Protein AF-A0A964UK26-F1 (afdb_monomer)

Foldseek 3Di:
DADPNKDWDWDKDKDWDDDPDDFIKIKIKIFIAINRHTQEIDIDIDGVVQCVVAVVPDDQKDFQDPLLPSPHTWIWGWHDADDRRPKTKTFTWGQDPVSRYTHGAAPQWDQDPPPRDTDGHIAIPWDADVVQSKIKGWDQDPVQQKIKIWIWHHPNRHTDTPDIDIGHDDD

Nearest PDB structures (foldseek):
  1fx3-assembly1_D  TM=6.157E-01  e=2.577E+00  Haemophilus influenzae
  6lxd-assembly1_A  TM=4.044E-01  e=1.617E+00  Homo sapiens
  2wq9-assembly1_A  TM=2.504E-01  e=3.900E+00  Homo sapiens
  6u2l-assembly1_A  TM=1.674E-01  e=9.630E-01  Homo sapiens

Structure (mmCIF, N/CA/C/O backbone):
data_AF-A0A964UK26-F1
#
_entry.id   AF-A0A964UK26-F1
#
loop_
_atom_site.group_PDB
_atom_site.id
_atom_site.type_symbol
_atom_site.label_atom_id
_atom_site.label_alt_id
_atom_site.label_comp_id
_atom_site.label_asym_id
_atom_site.label_entity_id
_atom_site.label_seq_id
_atom_site.pdbx_PDB_ins_code
_atom_site.Cartn_x
_atom_site.Cartn_y
_atom_site.Cartn_z
_atom_site.occupancy
_atom_site.B_iso_or_equiv
_atom_site.auth_seq_id
_atom_site.auth_comp_id
_atom_site.auth_asym_id
_atom_site.auth_atom_id
_atom_site.pdbx_PDB_model_num
ATOM 1 N N . MET A 1 1 ? -14.972 -8.304 5.153 1.00 47.94 1 MET A N 1
ATOM 2 C CA . MET A 1 1 ? -14.409 -8.749 6.448 1.00 47.94 1 MET A CA 1
ATOM 3 C C . MET A 1 1 ? -15.117 -7.975 7.561 1.00 47.94 1 MET A C 1
ATOM 5 O O . MET A 1 1 ? -15.642 -6.913 7.248 1.00 47.94 1 MET A O 1
ATOM 9 N N . VAL A 1 2 ? -15.257 -8.509 8.782 1.00 43.88 2 VAL A N 1
ATOM 10 C CA . VAL A 1 2 ? -16.003 -7.843 9.876 1.00 43.88 2 VAL A CA 1
ATOM 11 C C . VAL A 1 2 ? -15.004 -7.291 10.886 1.00 43.88 2 VAL A C 1
ATOM 13 O O . VAL A 1 2 ? -14.321 -8.082 11.529 1.00 43.88 2 VAL A O 1
ATOM 16 N N . VAL A 1 3 ? -14.953 -5.972 11.053 1.00 50.06 3 VAL A N 1
ATOM 17 C CA . VAL A 1 3 ? -14.160 -5.307 12.099 1.00 50.06 3 VAL A CA 1
ATOM 18 C C . VAL A 1 3 ? -15.125 -4.512 12.966 1.00 50.06 3 VAL A C 1
ATOM 20 O O . VAL A 1 3 ? -16.011 -3.837 12.455 1.00 50.06 3 VAL A O 1
ATOM 23 N N . ALA A 1 4 ? -15.036 -4.670 14.289 1.00 54.12 4 ALA A N 1
ATOM 24 C CA . ALA A 1 4 ? -15.890 -3.982 15.270 1.00 54.12 4 ALA A CA 1
ATOM 25 C C . ALA A 1 4 ? -17.422 -4.134 15.072 1.00 54.12 4 ALA A C 1
ATOM 27 O O . ALA A 1 4 ? -18.201 -3.297 15.521 1.00 54.12 4 ALA A O 1
ATOM 28 N N . GLY A 1 5 ? -17.876 -5.217 14.428 1.00 59.53 5 GLY A N 1
ATOM 29 C CA . GLY A 1 5 ? -19.295 -5.424 14.104 1.00 59.53 5 GLY A CA 1
ATOM 30 C C . GLY A 1 5 ? -19.763 -4.704 12.836 1.00 59.53 5 GLY A C 1
ATOM 31 O O . GLY A 1 5 ? -20.935 -4.819 12.485 1.00 59.53 5 GLY A O 1
ATOM 32 N N . GLU A 1 6 ? -18.857 -4.025 12.130 1.00 70.06 6 GLU A N 1
ATOM 33 C CA . GLU A 1 6 ? -19.109 -3.399 10.838 1.00 70.06 6 GLU A CA 1
ATOM 34 C C . GLU A 1 6 ? -18.493 -4.237 9.710 1.00 70.06 6 GLU A C 1
ATOM 36 O O . GLU A 1 6 ? -17.395 -4.789 9.825 1.00 70.06 6 GLU A O 1
ATOM 41 N N . GLN A 1 7 ? -19.226 -4.382 8.610 1.00 79.31 7 GLN A N 1
ATOM 42 C CA . GLN A 1 7 ? -18.739 -5.066 7.419 1.00 79.31 7 GLN A CA 1
ATOM 43 C C . GLN A 1 7 ? -18.008 -4.060 6.529 1.00 79.31 7 GLN A C 1
ATOM 45 O O . GLN A 1 7 ? -18.654 -3.183 5.960 1.00 79.31 7 GLN A O 1
ATOM 50 N N . VAL A 1 8 ? -16.696 -4.231 6.358 1.00 83.94 8 VAL A N 1
ATOM 51 C CA . VAL A 1 8 ? -15.912 -3.482 5.364 1.00 83.94 8 VAL A CA 1
ATOM 52 C C . VAL A 1 8 ? -15.822 -4.302 4.078 1.00 83.94 8 VAL A C 1
ATOM 54 O O . VAL A 1 8 ? -15.486 -5.500 4.102 1.00 83.94 8 VAL A O 1
ATOM 57 N N . VAL A 1 9 ? -16.175 -3.668 2.959 1.00 85.62 9 VAL A N 1
ATOM 58 C CA . VAL A 1 9 ? -16.137 -4.241 1.609 1.00 85.62 9 VAL A CA 1
ATOM 59 C C . VAL A 1 9 ? -15.443 -3.274 0.661 1.00 85.62 9 VAL A C 1
ATOM 61 O O . VAL A 1 9 ? -15.804 -2.105 0.575 1.00 85.62 9 VAL A O 1
ATOM 64 N N . TYR A 1 10 ? -14.495 -3.805 -0.104 1.00 87.25 10 TYR A N 1
ATOM 65 C CA . TYR A 1 10 ? -13.835 -3.110 -1.198 1.00 87.25 10 TYR A CA 1
ATOM 66 C C . TYR A 1 10 ? -14.511 -3.476 -2.519 1.00 87.25 10 TYR A C 1
ATOM 68 O O . TYR A 1 10 ? -14.470 -4.631 -2.945 1.00 87.25 10 TYR A O 1
ATOM 76 N N . ALA A 1 11 ? -15.172 -2.509 -3.152 1.00 86.00 11 ALA A N 1
ATOM 77 C CA . ALA A 1 11 ? -15.844 -2.700 -4.434 1.00 86.00 11 A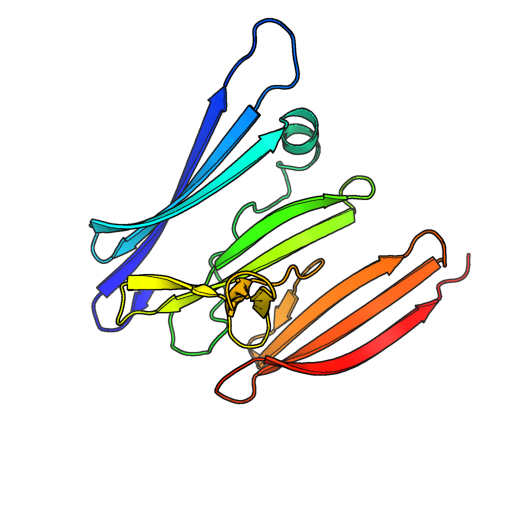LA A CA 1
ATOM 78 C C . ALA A 1 11 ? -15.025 -2.070 -5.564 1.00 86.00 11 ALA A C 1
ATOM 80 O O . ALA A 1 11 ? -14.652 -0.901 -5.481 1.00 86.00 11 ALA A O 1
ATOM 81 N N . LEU A 1 12 ? -14.760 -2.841 -6.622 1.00 85.81 12 LEU A N 1
ATOM 82 C CA . LEU A 1 12 ? -13.991 -2.392 -7.780 1.00 85.81 12 LEU A CA 1
ATOM 83 C C . LEU A 1 12 ? -14.897 -2.179 -8.993 1.00 85.81 12 LEU A C 1
ATOM 85 O O . LEU A 1 12 ? -15.690 -3.050 -9.349 1.00 85.81 12 LEU A O 1
ATOM 89 N N . GLU A 1 13 ? -14.728 -1.044 -9.660 1.00 83.88 13 GLU A N 1
ATOM 90 C CA . GLU A 1 13 ? -15.418 -0.700 -10.901 1.00 83.88 13 GLU A CA 1
ATOM 91 C C . GLU A 1 13 ? -14.404 -0.166 -11.916 1.00 83.88 13 GLU A C 1
ATOM 93 O O . GLU A 1 13 ? -13.677 0.779 -11.624 1.00 83.88 13 GLU A O 1
ATOM 98 N N . THR A 1 14 ? -14.355 -0.739 -13.119 1.00 79.62 14 THR A N 1
ATOM 99 C CA . THR A 1 14 ? -13.515 -0.222 -14.210 1.00 79.62 14 THR A CA 1
ATOM 100 C C . THR A 1 14 ? -14.391 0.358 -15.307 1.00 79.62 14 THR A C 1
ATOM 102 O O . THR A 1 14 ? -15.268 -0.317 -15.844 1.00 79.62 14 THR A O 1
ATOM 105 N N . SER A 1 15 ? -14.111 1.604 -15.678 1.00 79.31 15 SER A N 1
ATOM 106 C CA . SER A 1 15 ? -14.718 2.276 -16.823 1.00 79.31 15 SER A CA 1
ATOM 107 C C . SER A 1 15 ? -13.663 2.553 -17.894 1.00 79.31 15 SER A C 1
ATOM 109 O O . SER A 1 15 ? -12.554 3.002 -17.602 1.00 79.31 15 SER A O 1
ATOM 111 N N . GLU A 1 16 ? -14.000 2.278 -19.155 1.00 72.19 16 GLU A N 1
ATOM 112 C CA . GLU A 1 16 ? -13.138 2.570 -20.301 1.00 72.19 16 GLU A CA 1
ATOM 113 C C . GLU A 1 16 ? -13.722 3.713 -21.133 1.00 72.19 16 GLU A C 1
ATOM 115 O O . GLU A 1 16 ? -14.855 3.642 -21.614 1.00 72.19 16 GLU A O 1
ATOM 120 N N . LEU A 1 17 ? -12.921 4.749 -21.378 1.00 64.88 17 LEU A N 1
ATOM 121 C CA . LEU A 1 17 ? -13.240 5.782 -22.358 1.00 64.88 17 LEU A CA 1
ATOM 122 C C . LEU A 1 17 ? -12.638 5.398 -23.712 1.00 64.88 17 LEU A C 1
ATOM 124 O O . LEU A 1 17 ? -11.418 5.386 -23.912 1.00 64.88 17 LEU A O 1
ATOM 128 N N . THR A 1 18 ? -13.515 5.092 -24.667 1.00 59.28 18 THR A N 1
ATOM 129 C CA . THR A 1 18 ? -13.135 4.815 -26.054 1.00 59.28 18 THR A CA 1
ATOM 130 C C . THR A 1 18 ? -12.947 6.126 -26.816 1.00 59.28 18 THR A C 1
ATOM 132 O O . THR A 1 18 ? -13.902 6.822 -27.149 1.00 59.28 18 THR A O 1
ATOM 135 N N . GLY A 1 19 ? -11.693 6.470 -27.114 1.00 56.16 19 GLY A N 1
ATOM 136 C CA . GLY A 1 19 ? -11.373 7.538 -28.063 1.00 56.16 19 GLY A CA 1
ATOM 137 C C . GLY A 1 19 ? -11.531 7.069 -29.522 1.00 56.16 19 GLY A C 1
ATOM 138 O O . GLY A 1 19 ? -11.263 5.901 -29.809 1.00 56.16 19 GLY A O 1
ATOM 139 N N . PRO A 1 20 ? -11.912 7.954 -30.468 1.00 53.75 20 PRO A N 1
ATOM 140 C CA . PRO A 1 20 ? -12.120 7.590 -31.876 1.00 53.75 20 PRO A CA 1
ATOM 141 C C . PRO A 1 20 ? -10.830 7.169 -32.608 1.00 53.75 20 PRO A C 1
ATOM 143 O O . PRO A 1 20 ? -10.887 6.346 -33.515 1.00 53.75 20 PRO A O 1
ATOM 146 N N . THR A 1 21 ? -9.663 7.667 -32.186 1.00 50.59 21 THR A N 1
ATOM 147 C CA . THR A 1 21 ? -8.325 7.243 -32.643 1.00 50.59 21 THR A CA 1
ATOM 148 C C . THR A 1 21 ? -7.291 7.666 -31.592 1.00 50.59 21 THR A C 1
ATOM 150 O O . THR A 1 21 ? -6.938 8.841 -31.530 1.00 50.59 21 THR A O 1
ATOM 153 N N . GLY A 1 22 ? -6.816 6.758 -30.734 1.00 52.50 22 GLY A N 1
ATOM 154 C CA . GLY A 1 22 ? -5.819 7.084 -29.700 1.00 52.50 22 GLY A CA 1
ATOM 155 C C . GLY A 1 22 ? -5.742 6.056 -28.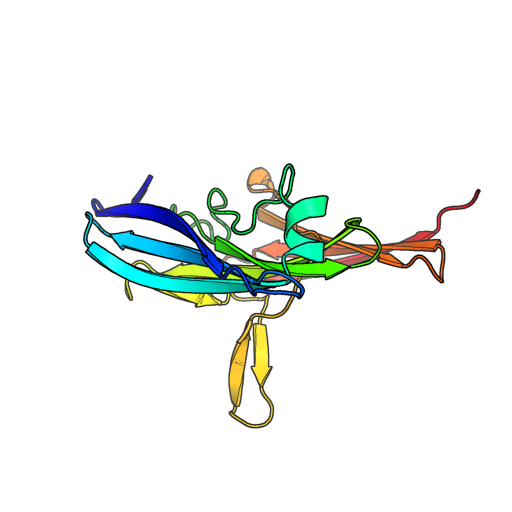565 1.00 52.50 22 GLY A C 1
ATOM 156 O O . GLY A 1 22 ? -6.549 5.122 -28.548 1.00 52.50 22 GLY A O 1
ATOM 157 N N . PRO A 1 23 ? -4.764 6.177 -27.642 1.00 52.16 23 PRO A N 1
ATOM 158 C CA . PRO A 1 23 ? -4.675 5.291 -26.485 1.00 52.16 23 PRO A CA 1
ATOM 159 C C . PRO A 1 23 ? -5.967 5.411 -25.672 1.00 52.16 23 PRO A C 1
ATOM 161 O O . PRO A 1 23 ? -6.374 6.513 -25.309 1.00 52.16 23 PRO A O 1
ATOM 164 N N . ARG A 1 24 ? -6.635 4.276 -25.439 1.00 68.38 24 ARG A N 1
ATOM 165 C CA . ARG A 1 24 ? -7.835 4.233 -24.593 1.00 68.38 24 ARG A CA 1
ATOM 166 C C . ARG A 1 24 ? -7.417 4.628 -23.172 1.00 68.38 24 ARG A C 1
ATOM 168 O O . ARG A 1 24 ? -6.249 4.474 -22.825 1.00 68.38 24 ARG A O 1
ATOM 175 N N . VAL A 1 25 ? -8.315 5.168 -22.370 1.00 72.00 25 VAL A N 1
ATOM 176 C CA . VAL A 1 25 ? -8.043 5.436 -20.952 1.00 72.00 25 VAL A CA 1
ATOM 177 C C . VAL A 1 25 ? -8.968 4.536 -20.154 1.00 72.00 25 VAL A C 1
ATOM 179 O O . VAL A 1 25 ? -10.153 4.452 -20.478 1.00 72.00 25 VAL A O 1
ATOM 182 N N . ALA A 1 26 ? -8.415 3.841 -19.165 1.00 74.69 26 ALA A N 1
ATOM 183 C CA . ALA A 1 26 ? -9.185 3.053 -18.216 1.00 74.69 26 ALA A CA 1
ATOM 184 C C . ALA A 1 26 ? -9.065 3.705 -16.840 1.00 74.69 26 ALA A C 1
ATOM 186 O O . ALA A 1 26 ? -7.951 3.973 -16.374 1.00 74.69 26 ALA A O 1
ATOM 187 N N . THR A 1 27 ? -10.208 3.959 -16.215 1.00 81.50 27 THR A N 1
ATOM 188 C CA . THR A 1 27 ? -10.289 4.405 -14.829 1.00 81.50 27 THR A CA 1
ATOM 189 C C . THR A 1 27 ? -10.854 3.260 -14.008 1.00 81.50 27 THR A C 1
ATOM 191 O O . THR A 1 27 ? -11.997 2.856 -14.226 1.00 81.50 27 THR A O 1
ATOM 194 N N . THR A 1 28 ? -10.050 2.734 -13.087 1.00 83.25 28 THR A N 1
ATOM 195 C CA . THR A 1 28 ? -10.506 1.766 -12.088 1.00 83.25 28 THR A CA 1
ATOM 196 C C . THR A 1 28 ? -10.706 2.495 -10.771 1.00 83.25 28 THR A C 1
ATOM 198 O O . THR A 1 28 ? -9.796 3.158 -10.273 1.00 83.25 28 THR A O 1
ATOM 201 N N . THR A 1 29 ? -11.900 2.364 -10.216 1.00 88.94 29 THR A N 1
ATOM 202 C CA . THR A 1 29 ? -12.323 2.967 -8.963 1.00 88.94 29 THR A CA 1
ATOM 203 C C . THR A 1 29 ? -12.487 1.877 -7.914 1.00 88.94 29 THR A C 1
ATOM 205 O O . THR A 1 29 ? -13.199 0.898 -8.129 1.00 88.94 29 THR A O 1
ATOM 208 N N . LEU A 1 30 ? -11.826 2.068 -6.779 1.00 91.19 30 LEU A N 1
ATOM 209 C CA . LEU A 1 30 ? -12.037 1.352 -5.535 1.00 91.19 30 LEU A CA 1
ATOM 210 C C . LEU A 1 30 ? -12.983 2.179 -4.663 1.00 91.19 30 LEU A C 1
ATOM 212 O O . LEU A 1 30 ? -12.698 3.341 -4.376 1.00 91.19 30 LEU A O 1
ATOM 216 N N . ARG A 1 31 ? -14.089 1.582 -4.230 1.00 93.50 31 ARG A N 1
ATOM 217 C CA . ARG A 1 31 ? -15.019 2.164 -3.255 1.00 93.50 31 ARG A CA 1
ATOM 218 C C . ARG A 1 31 ? -14.912 1.386 -1.953 1.00 93.50 31 ARG A C 1
ATOM 220 O O . ARG A 1 31 ? -14.980 0.154 -1.968 1.00 93.50 31 ARG A O 1
ATOM 227 N N . VAL A 1 32 ? -14.763 2.101 -0.846 1.00 91.88 32 VAL A N 1
ATOM 228 C CA . VAL A 1 32 ? -14.783 1.534 0.502 1.00 91.88 32 VAL A CA 1
ATOM 229 C C . VAL A 1 32 ? -16.206 1.619 1.021 1.00 91.88 32 VAL A C 1
ATOM 231 O O . VAL A 1 32 ? -16.773 2.707 1.124 1.00 91.88 32 VAL A O 1
ATOM 234 N N . LEU A 1 33 ? -16.799 0.461 1.294 1.00 91.19 33 LEU A N 1
ATOM 235 C CA . LEU A 1 33 ? -18.157 0.352 1.803 1.00 91.19 33 LEU A CA 1
ATOM 236 C C . LEU A 1 33 ? -18.122 -0.146 3.247 1.00 91.19 33 LEU A C 1
ATOM 238 O O . LEU A 1 33 ? -17.657 -1.260 3.499 1.00 91.19 33 LEU A O 1
ATOM 242 N N . VAL A 1 34 ? -18.670 0.634 4.175 1.00 89.56 34 VAL A N 1
ATOM 243 C CA . VAL A 1 34 ? -18.864 0.246 5.577 1.00 89.56 34 VAL A CA 1
ATOM 244 C C . VAL A 1 34 ? -20.351 0.008 5.798 1.00 89.56 34 VAL A C 1
ATOM 246 O O . VAL A 1 34 ? -21.167 0.908 5.623 1.00 89.56 34 VAL A O 1
ATOM 249 N N . ASN A 1 35 ? -20.730 -1.226 6.134 1.00 88.88 35 ASN A N 1
ATOM 250 C CA . ASN A 1 35 ? -22.133 -1.644 6.275 1.00 88.88 35 ASN A CA 1
ATOM 251 C C . ASN A 1 35 ? -22.998 -1.356 5.030 1.00 88.88 35 ASN A C 1
ATOM 253 O O . ASN A 1 35 ? -24.206 -1.148 5.131 1.00 88.88 35 ASN A O 1
ATOM 257 N N . GLY A 1 36 ? -22.378 -1.369 3.847 1.00 86.75 36 GLY A N 1
ATOM 258 C CA . GLY A 1 36 ? -23.036 -1.090 2.568 1.00 86.75 36 GLY A CA 1
ATOM 259 C C . GLY A 1 36 ? -23.115 0.392 2.190 1.00 86.75 36 GLY A C 1
ATOM 260 O O . GLY A 1 36 ? -23.600 0.692 1.101 1.00 86.75 36 GLY A O 1
ATOM 261 N N . GLU A 1 37 ? -22.624 1.302 3.033 1.00 90.75 37 GLU A N 1
ATOM 262 C CA . GLU A 1 37 ? -22.529 2.734 2.731 1.00 90.75 37 GLU A CA 1
ATOM 263 C C . GLU A 1 37 ? -21.123 3.093 2.245 1.00 90.75 37 GLU A C 1
ATOM 265 O O . GLU A 1 37 ? -20.137 2.667 2.840 1.00 90.75 37 GLU A O 1
ATOM 270 N N . GLU A 1 38 ? -21.024 3.881 1.173 1.00 93.94 38 GLU A N 1
ATOM 271 C CA . GLU A 1 38 ? -19.743 4.389 0.670 1.00 93.94 38 GLU A CA 1
ATOM 272 C C . GLU A 1 38 ? -19.160 5.434 1.621 1.00 93.94 38 GLU A C 1
ATOM 274 O O . GLU A 1 38 ? -19.801 6.448 1.901 1.00 93.94 38 GLU A O 1
ATOM 279 N N . THR A 1 39 ? -17.942 5.185 2.100 1.00 93.00 39 THR A N 1
ATOM 280 C CA . THR A 1 39 ? -17.235 6.076 3.030 1.00 93.00 39 THR A CA 1
ATOM 281 C C . THR A 1 39 ? -15.980 6.686 2.427 1.00 93.00 39 THR A C 1
ATOM 283 O O . THR A 1 39 ? -15.599 7.784 2.826 1.00 93.00 39 THR A O 1
ATOM 286 N N . ASP A 1 40 ? -15.369 6.017 1.448 1.00 93.44 40 ASP A N 1
ATOM 287 C CA . ASP A 1 40 ? -14.179 6.512 0.763 1.00 93.44 40 ASP A CA 1
ATOM 288 C C . ASP A 1 40 ? -14.065 5.966 -0.667 1.00 93.44 40 ASP A C 1
ATOM 290 O O . ASP A 1 40 ? -14.655 4.935 -1.012 1.00 93.44 40 ASP A O 1
ATOM 294 N N . VAL A 1 41 ? -13.313 6.669 -1.514 1.00 92.19 41 VAL A N 1
ATOM 295 C CA . VAL A 1 41 ? -13.134 6.349 -2.931 1.00 92.19 41 VAL A CA 1
ATOM 296 C C . VAL A 1 41 ? -11.716 6.673 -3.388 1.00 92.19 41 VAL A C 1
ATOM 298 O O . VAL A 1 41 ? -11.270 7.817 -3.336 1.00 92.19 41 VAL A O 1
ATOM 301 N N . VAL A 1 42 ? -11.052 5.683 -3.985 1.00 89.31 42 VAL A N 1
ATOM 302 C CA . VAL A 1 42 ? -9.759 5.849 -4.658 1.00 89.31 42 VAL A CA 1
ATOM 303 C C . VAL A 1 42 ? -9.922 5.503 -6.129 1.00 89.31 42 VAL A C 1
ATOM 305 O O . VAL A 1 42 ? -10.525 4.494 -6.479 1.00 89.31 42 VAL A O 1
ATOM 308 N N . SER A 1 43 ? -9.404 6.338 -7.027 1.00 88.00 43 SER A N 1
ATOM 309 C CA . SER A 1 43 ? -9.473 6.087 -8.470 1.00 88.00 43 SER A CA 1
ATOM 310 C C . SER A 1 43 ? -8.100 6.169 -9.104 1.00 88.00 43 SER A C 1
ATOM 312 O O . SER A 1 43 ? -7.384 7.151 -8.920 1.00 88.00 43 SER A O 1
ATOM 314 N N . LEU A 1 44 ? -7.774 5.170 -9.918 1.00 81.38 44 LEU A N 1
ATOM 315 C CA . LEU A 1 44 ? -6.568 5.150 -10.727 1.00 81.38 44 LEU A CA 1
ATOM 316 C C . LEU A 1 44 ? -6.936 5.281 -12.201 1.00 81.38 44 LEU A C 1
ATOM 318 O O . LEU A 1 44 ? -7.742 4.511 -12.722 1.00 81.38 44 LEU A O 1
ATOM 322 N N . THR A 1 45 ? -6.311 6.237 -12.886 1.00 77.81 45 THR A N 1
ATOM 323 C CA . THR A 1 45 ? -6.471 6.432 -14.331 1.00 77.81 45 THR A CA 1
ATOM 324 C C . THR A 1 45 ? -5.189 6.031 -15.048 1.00 77.81 45 THR A C 1
ATOM 326 O O . THR A 1 45 ? -4.127 6.580 -14.772 1.00 77.81 45 THR A O 1
ATOM 329 N N . SER A 1 46 ? -5.284 5.096 -15.994 1.00 69.69 46 SER A N 1
ATOM 330 C CA . SER A 1 46 ? -4.135 4.582 -16.749 1.00 69.69 46 SER A CA 1
ATOM 331 C C . SER A 1 46 ? -4.366 4.633 -18.260 1.00 69.69 46 SER A C 1
ATOM 333 O O . SER A 1 46 ? -5.502 4.594 -18.745 1.00 69.69 46 SER A O 1
ATOM 335 N N . THR A 1 47 ? -3.279 4.717 -19.036 1.00 64.19 47 THR A N 1
ATOM 336 C CA . THR A 1 47 ? -3.366 4.600 -20.498 1.00 64.19 47 THR A CA 1
ATOM 337 C C . THR A 1 47 ? -3.495 3.127 -20.902 1.00 64.19 47 THR A C 1
ATOM 339 O O . THR A 1 47 ? -2.619 2.312 -20.633 1.00 64.19 47 THR A O 1
ATOM 342 N N . ALA A 1 48 ? -4.555 2.777 -21.630 1.00 51.97 48 ALA A N 1
ATOM 343 C CA . ALA A 1 48 ? -4.944 1.409 -21.987 1.00 51.97 48 ALA A CA 1
ATOM 344 C C . ALA A 1 48 ? -3.896 0.604 -22.753 1.00 51.97 48 ALA A C 1
ATOM 346 O O . ALA A 1 48 ? -4.016 -0.612 -22.858 1.00 51.97 48 ALA A O 1
ATOM 347 N N . ARG A 1 49 ? -2.875 1.249 -23.326 1.00 49.22 49 ARG A N 1
ATOM 348 C CA . ARG A 1 49 ? -1.782 0.545 -24.008 1.00 49.22 49 ARG A CA 1
ATOM 349 C C . ARG A 1 49 ? -0.818 -0.117 -23.017 1.00 49.22 49 ARG A C 1
ATOM 351 O O . ARG A 1 49 ? -0.232 -1.141 -23.360 1.00 49.22 49 ARG A O 1
ATOM 358 N N . GLU A 1 50 ? -0.688 0.448 -21.819 1.00 50.09 50 GLU A N 1
ATOM 359 C CA . GLU A 1 50 ? -0.002 -0.160 -20.675 1.00 50.09 50 GLU A CA 1
ATOM 360 C C . GLU A 1 50 ? -0.969 -1.040 -19.878 1.00 50.09 50 GLU A C 1
ATOM 362 O O . GLU A 1 50 ? -0.593 -2.129 -19.460 1.00 50.09 50 GLU A O 1
ATOM 367 N N . SER A 1 51 ? -2.244 -0.656 -19.785 1.00 44.47 51 SER A N 1
ATOM 368 C CA . SER A 1 51 ? -3.266 -1.449 -19.100 1.00 44.47 51 SER A CA 1
ATOM 369 C C . SER A 1 51 ? -3.514 -2.804 -19.798 1.00 44.47 51 SER A C 1
ATOM 371 O O . SER A 1 51 ? -3.369 -3.852 -19.186 1.00 44.47 51 SER A O 1
ATOM 373 N N . LEU A 1 52 ? -3.774 -2.857 -21.110 1.00 43.00 52 LEU A N 1
ATOM 374 C CA . LEU A 1 52 ? -4.205 -4.096 -21.793 1.00 43.00 52 LEU A CA 1
ATOM 375 C C . LEU A 1 52 ? -3.112 -5.160 -22.013 1.00 43.00 52 LEU A C 1
ATOM 377 O O . LEU A 1 52 ? -3.440 -6.292 -22.354 1.00 43.00 52 LEU A O 1
ATOM 381 N N . ARG A 1 53 ? -1.819 -4.830 -21.885 1.00 47.62 53 ARG A N 1
ATOM 382 C CA . ARG A 1 53 ? -0.725 -5.812 -22.073 1.00 47.62 53 ARG A CA 1
ATOM 383 C C . ARG A 1 53 ? -0.290 -6.508 -20.789 1.00 47.62 53 ARG A C 1
ATOM 385 O O . ARG A 1 53 ? 0.386 -7.528 -20.881 1.00 47.62 53 ARG A O 1
ATOM 392 N N . TYR A 1 54 ? -0.646 -5.951 -19.634 1.00 49.75 54 TYR A N 1
ATOM 393 C CA . TYR A 1 54 ? -0.195 -6.446 -18.337 1.00 49.75 54 TYR A CA 1
ATOM 394 C C . TYR A 1 54 ? -1.359 -6.719 -17.360 1.00 49.75 54 TYR A C 1
ATOM 396 O O . TYR A 1 54 ? -1.170 -7.506 -16.441 1.00 49.75 54 TYR A O 1
ATOM 404 N N . LEU A 1 55 ? -2.565 -6.162 -17.571 1.00 48.50 55 LEU A N 1
ATOM 405 C CA . LEU A 1 55 ? -3.705 -6.295 -16.644 1.00 48.50 55 LEU A CA 1
ATOM 406 C C . LEU A 1 55 ? -4.245 -7.711 -16.431 1.00 48.50 55 LEU A C 1
ATOM 408 O O . LEU A 1 55 ? -4.761 -7.960 -15.349 1.00 48.50 55 LEU A O 1
ATOM 412 N N . ASP A 1 56 ? -4.083 -8.655 -17.364 1.00 49.41 56 ASP A N 1
ATOM 413 C CA . ASP A 1 56 ? -4.537 -10.041 -17.126 1.00 49.41 56 ASP A CA 1
ATOM 414 C C . ASP A 1 56 ? -3.824 -10.697 -15.917 1.00 49.41 56 ASP A C 1
ATOM 416 O O . ASP A 1 56 ? -4.254 -11.745 -15.431 1.00 49.41 56 ASP A O 1
ATOM 420 N N . HIS A 1 57 ? -2.743 -10.082 -15.408 1.00 54.12 57 HIS A N 1
ATOM 421 C CA . HIS A 1 57 ? -1.953 -10.550 -14.264 1.00 54.12 57 HIS A CA 1
ATOM 422 C C . HIS A 1 57 ? -1.575 -9.439 -13.258 1.00 54.12 57 HIS A C 1
ATOM 424 O O . HIS A 1 57 ? -0.644 -9.631 -12.464 1.00 54.12 57 HIS A O 1
ATOM 430 N N . LEU A 1 58 ? -2.216 -8.263 -13.317 1.00 62.97 58 LEU A N 1
ATOM 431 C CA . LEU A 1 58 ? -1.916 -7.130 -12.432 1.00 62.97 58 LEU A CA 1
ATOM 432 C C . LEU A 1 58 ? -3.124 -6.721 -11.596 1.00 62.97 58 LEU A C 1
ATOM 434 O O . LEU A 1 58 ? -4.086 -6.159 -12.118 1.00 62.97 58 LEU A O 1
ATOM 438 N N . ASP A 1 59 ? -2.992 -6.872 -10.284 1.00 76.38 59 ASP A N 1
ATOM 439 C CA . ASP A 1 59 ? -3.935 -6.301 -9.334 1.00 76.38 59 ASP A CA 1
ATOM 440 C C . ASP A 1 59 ? -3.690 -4.790 -9.224 1.00 76.38 59 ASP A C 1
ATOM 442 O O . ASP A 1 59 ? -2.634 -4.334 -8.770 1.00 76.38 59 ASP A O 1
ATOM 446 N N . THR A 1 60 ? -4.670 -4.008 -9.694 1.00 82.62 60 THR A N 1
ATOM 447 C CA . THR A 1 60 ? -4.668 -2.535 -9.568 1.00 82.62 60 THR A CA 1
ATOM 448 C C . THR A 1 60 ? -4.747 -2.119 -8.101 1.00 82.62 60 THR A C 1
ATOM 450 O O . THR A 1 60 ? -4.151 -1.123 -7.701 1.00 82.62 60 THR A O 1
ATOM 453 N N . PHE A 1 61 ? -5.461 -2.913 -7.308 1.00 87.62 61 PHE A N 1
ATOM 454 C CA . PHE A 1 61 ? -5.579 -2.762 -5.871 1.00 87.62 61 PHE A CA 1
ATOM 455 C C . PHE A 1 61 ? -5.332 -4.121 -5.224 1.00 87.62 61 PHE A C 1
ATOM 457 O O . PHE A 1 61 ? -5.940 -5.109 -5.634 1.00 87.62 61 PHE A O 1
ATOM 464 N N . ILE A 1 62 ? -4.474 -4.161 -4.212 1.00 90.25 62 ILE A N 1
ATOM 465 C CA . ILE A 1 62 ? -4.312 -5.317 -3.323 1.00 90.25 62 ILE A CA 1
ATOM 466 C C . ILE A 1 62 ? -5.086 -4.979 -2.053 1.00 90.25 62 ILE A C 1
ATOM 468 O O . ILE A 1 62 ? -4.861 -3.912 -1.493 1.00 90.25 62 ILE A O 1
ATOM 472 N N . THR A 1 63 ? -6.037 -5.824 -1.656 1.00 89.81 63 THR A N 1
ATOM 473 C CA . THR A 1 63 ? -7.044 -5.501 -0.615 1.00 89.81 63 THR A CA 1
ATOM 474 C C . THR A 1 63 ? -7.206 -6.610 0.431 1.00 89.81 63 THR A C 1
ATOM 476 O O . THR A 1 63 ? -8.183 -6.657 1.183 1.00 89.81 63 THR A O 1
ATOM 4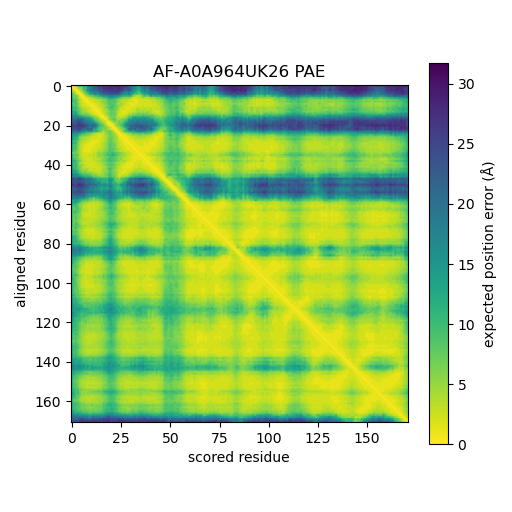79 N N . ASP A 1 64 ? -6.275 -7.559 0.442 1.00 90.38 64 ASP A N 1
ATOM 480 C CA . ASP A 1 64 ? -6.263 -8.756 1.282 1.00 90.38 64 ASP A CA 1
ATOM 481 C C . ASP A 1 64 ? -5.128 -8.753 2.321 1.00 90.38 64 ASP A C 1
ATOM 483 O O . ASP A 1 64 ? -4.895 -9.769 2.975 1.00 90.38 64 ASP A O 1
ATOM 487 N N . TRP A 1 65 ? -4.428 -7.628 2.487 1.00 94.38 65 TRP A N 1
ATOM 488 C CA . TRP A 1 65 ? -3.362 -7.454 3.475 1.00 94.38 65 TRP A CA 1
ATOM 489 C C . TRP A 1 65 ? -3.873 -6.675 4.678 1.00 94.38 65 TRP A C 1
ATOM 491 O O . TRP A 1 65 ? -4.464 -5.632 4.482 1.00 94.38 65 TRP A O 1
ATOM 501 N N . ASP A 1 66 ? -3.598 -7.140 5.891 1.00 94.44 66 ASP A N 1
ATOM 502 C CA . ASP A 1 66 ? -3.741 -6.379 7.141 1.00 94.44 66 ASP A CA 1
ATOM 503 C C . ASP A 1 66 ? -2.333 -5.917 7.541 1.00 94.44 66 ASP A C 1
ATOM 505 O O . ASP A 1 66 ? -1.565 -6.694 8.110 1.00 94.44 66 ASP A O 1
ATOM 509 N N . MET A 1 67 ? -1.929 -4.729 7.082 1.00 95.62 67 MET A N 1
ATOM 510 C CA . MET A 1 67 ? -0.546 -4.254 7.149 1.00 95.62 67 MET A CA 1
ATOM 511 C C . MET A 1 67 ? -0.207 -3.627 8.500 1.00 95.62 67 MET A C 1
ATOM 513 O O . MET A 1 67 ? 0.973 -3.625 8.854 1.00 95.62 67 MET A O 1
ATOM 517 N N . ASP A 1 68 ? -1.175 -3.103 9.249 1.00 93.88 68 ASP A N 1
ATOM 518 C CA . ASP A 1 68 ? -0.952 -2.535 10.585 1.00 93.88 68 ASP A CA 1
ATOM 519 C C . ASP A 1 68 ? -1.448 -3.415 11.747 1.00 93.88 68 ASP A C 1
ATOM 521 O O . ASP A 1 68 ? -1.239 -3.066 12.911 1.00 93.88 68 ASP A O 1
ATOM 525 N N . PHE A 1 69 ? -1.941 -4.620 11.444 1.00 93.19 69 PHE A N 1
ATOM 526 C CA . PHE A 1 69 ? -2.312 -5.668 12.399 1.00 93.19 69 PHE A CA 1
ATOM 527 C C . PHE A 1 69 ? -3.473 -5.273 13.317 1.00 93.19 69 PHE A C 1
ATOM 529 O O . PHE A 1 69 ? -3.567 -5.767 14.450 1.00 93.19 69 PHE A O 1
ATOM 536 N N . ASP A 1 70 ? -4.359 -4.397 12.844 1.00 89.06 70 ASP A N 1
ATOM 537 C CA . ASP A 1 70 ? -5.547 -3.959 13.576 1.00 89.06 70 ASP A CA 1
ATOM 538 C C . ASP A 1 70 ? -6.766 -4.886 13.365 1.00 89.06 70 ASP A C 1
ATOM 540 O O . ASP A 1 70 ? -7.790 -4.760 14.050 1.00 89.06 70 ASP A O 1
ATOM 544 N N . GLY A 1 71 ? -6.628 -5.885 12.484 1.00 88.06 71 GLY A N 1
ATOM 545 C CA . GLY A 1 71 ? -7.677 -6.829 12.109 1.00 88.06 71 GLY A CA 1
ATOM 546 C C . G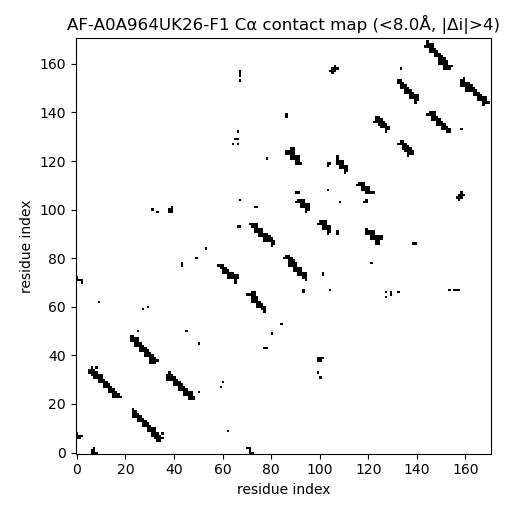LY A 1 71 ? -8.513 -6.383 10.908 1.00 88.06 71 GLY A C 1
ATOM 547 O O . GLY A 1 71 ? -9.466 -7.086 10.544 1.00 88.06 71 GLY A O 1
ATOM 548 N N . THR A 1 72 ? -8.178 -5.249 10.294 1.00 87.56 72 THR A N 1
ATOM 549 C CA . THR A 1 72 ? -8.770 -4.719 9.068 1.00 87.56 72 THR A CA 1
ATOM 550 C C . THR A 1 72 ? -7.834 -4.914 7.890 1.00 87.56 72 THR A C 1
ATOM 552 O O . THR A 1 72 ? -6.620 -4.912 8.012 1.00 87.56 72 THR A O 1
ATOM 555 N N . ASN A 1 73 ? -8.415 -5.118 6.710 1.00 91.06 73 ASN A N 1
ATOM 556 C CA . ASN A 1 73 ? -7.617 -5.204 5.506 1.00 91.06 73 ASN A CA 1
ATOM 557 C C . ASN A 1 73 ? -7.373 -3.787 5.024 1.00 91.06 73 ASN A C 1
ATOM 559 O O . ASN A 1 73 ? -8.308 -2.998 4.908 1.00 91.06 73 ASN A O 1
ATOM 563 N N . ASP A 1 74 ? -6.144 -3.553 4.640 1.00 93.56 74 ASP A N 1
ATOM 564 C CA . ASP A 1 74 ? -5.588 -2.357 4.066 1.00 93.56 74 ASP A CA 1
ATOM 565 C C . ASP A 1 74 ? -5.521 -2.460 2.541 1.00 93.56 74 ASP A C 1
ATOM 567 O O . ASP A 1 74 ? -5.900 -3.466 1.928 1.00 93.56 74 ASP A O 1
ATOM 571 N N . VAL A 1 75 ? -5.046 -1.389 1.905 1.00 94.12 75 VAL A N 1
ATOM 572 C CA . VAL A 1 75 ? -5.048 -1.251 0.451 1.00 94.12 75 VAL A CA 1
ATOM 573 C C . VAL A 1 75 ? -3.669 -0.857 -0.067 1.00 94.12 75 VAL A C 1
ATOM 575 O O . VAL A 1 75 ? -3.130 0.190 0.284 1.00 94.12 75 VAL A O 1
ATOM 578 N N . ALA A 1 76 ? -3.123 -1.642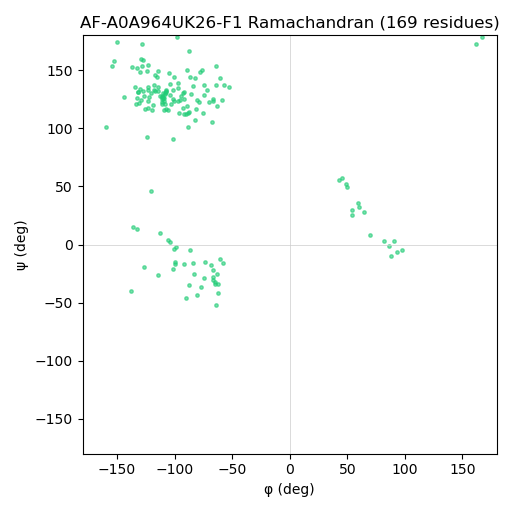 -0.996 1.00 93.88 76 ALA A N 1
ATOM 579 C CA . ALA A 1 76 ? -2.037 -1.187 -1.862 1.00 93.88 76 ALA A CA 1
ATOM 580 C C . ALA A 1 76 ? -2.608 -0.729 -3.208 1.00 93.88 76 ALA A C 1
ATOM 582 O O . ALA A 1 76 ? -3.263 -1.507 -3.902 1.00 93.88 76 ALA A O 1
ATOM 583 N N . VAL A 1 77 ? -2.333 0.513 -3.600 1.00 92.31 77 VAL A N 1
ATOM 584 C CA . VAL A 1 77 ? -2.817 1.128 -4.844 1.00 92.31 77 VAL A CA 1
ATOM 585 C C . VAL A 1 77 ? -1.689 1.146 -5.864 1.00 92.31 77 VAL A C 1
ATOM 587 O O . VAL A 1 77 ? -0.635 1.719 -5.600 1.00 92.31 77 VAL A O 1
ATOM 590 N N . LEU A 1 78 ? -1.882 0.516 -7.023 1.00 89.88 78 LEU A N 1
ATOM 591 C CA . LEU A 1 78 ? -0.907 0.555 -8.111 1.00 89.88 78 LEU A CA 1
ATOM 592 C C . LEU A 1 78 ? -0.821 1.980 -8.661 1.00 89.88 78 LEU A C 1
ATOM 594 O O . LEU A 1 78 ? -1.812 2.524 -9.117 1.00 89.88 78 LEU A O 1
ATOM 598 N N . GLU A 1 79 ? 0.366 2.563 -8.698 1.00 86.44 79 GLU A N 1
ATOM 599 C CA . GLU A 1 79 ? 0.593 3.908 -9.244 1.00 86.44 79 GLU A CA 1
ATOM 600 C C . GLU A 1 79 ? 1.187 3.855 -10.657 1.00 86.44 79 GLU A C 1
ATOM 602 O O . GLU A 1 79 ? 1.108 4.812 -11.428 1.00 86.44 79 GLU A O 1
ATOM 607 N N . GLY A 1 80 ? 1.800 2.728 -11.023 1.00 79.19 80 GLY A N 1
ATOM 608 C CA . GLY A 1 80 ? 2.265 2.516 -12.381 1.00 79.19 80 GLY A CA 1
ATOM 609 C C . GLY A 1 80 ? 3.210 1.340 -12.551 1.00 79.19 80 GLY A C 1
ATOM 610 O O . GLY A 1 80 ? 3.539 0.602 -11.618 1.00 79.19 80 GLY A O 1
ATOM 611 N N . VAL A 1 81 ? 3.594 1.149 -13.811 1.00 79.06 81 VAL A N 1
ATOM 612 C CA . VAL A 1 81 ? 4.345 -0.011 -14.275 1.00 79.06 81 VAL A CA 1
ATOM 613 C C . VAL A 1 81 ? 5.488 0.442 -15.177 1.00 79.06 81 VAL A C 1
ATOM 615 O O . VAL A 1 81 ? 5.314 1.272 -16.063 1.00 79.06 81 VAL A O 1
ATOM 618 N N . GLY A 1 82 ? 6.675 -0.123 -14.975 1.00 72.75 82 GLY A N 1
ATOM 619 C CA . GLY A 1 82 ? 7.887 0.192 -15.724 1.00 72.75 82 GLY A CA 1
ATOM 620 C C . GLY A 1 82 ? 8.571 -1.051 -16.283 1.00 72.75 82 GLY A C 1
ATOM 621 O O . GLY A 1 82 ? 8.197 -2.186 -15.984 1.00 72.75 82 GLY A O 1
ATOM 622 N N . GLY A 1 83 ? 9.601 -0.830 -17.113 1.00 64.00 83 GLY A N 1
ATOM 623 C CA . GLY A 1 83 ? 10.529 -1.858 -17.616 1.00 64.00 83 GLY A CA 1
ATOM 624 C C . GLY A 1 83 ? 9.855 -3.146 -18.097 1.00 64.00 83 GLY A C 1
ATOM 625 O O . GLY A 1 83 ? 10.147 -4.237 -17.606 1.00 64.00 83 GLY A O 1
ATOM 626 N N . ALA A 1 84 ? 8.940 -2.989 -19.058 1.00 64.00 84 ALA A N 1
ATOM 627 C CA . ALA A 1 84 ? 8.194 -4.071 -19.702 1.00 64.00 84 ALA A CA 1
ATOM 628 C C . ALA A 1 84 ? 7.334 -4.937 -18.754 1.00 64.00 84 ALA A C 1
ATOM 630 O O . ALA A 1 84 ? 7.219 -6.140 -18.964 1.00 64.00 84 ALA A O 1
ATOM 631 N N . GLY A 1 85 ? 6.734 -4.342 -17.715 1.00 63.31 85 GLY A N 1
ATOM 632 C CA . GLY A 1 85 ? 5.836 -5.055 -16.790 1.00 63.31 85 GLY A CA 1
ATOM 633 C C . GLY A 1 85 ? 6.518 -5.620 -15.543 1.00 63.31 85 GLY A C 1
ATOM 634 O O . GLY A 1 85 ? 5.846 -6.124 -14.646 1.00 63.31 85 GLY A O 1
ATOM 635 N N . SER A 1 86 ? 7.847 -5.523 -15.482 1.00 66.75 86 SER A N 1
ATO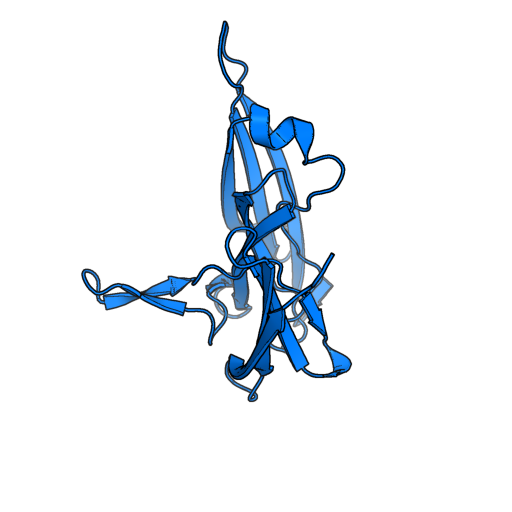M 636 C CA . SER A 1 86 ? 8.680 -6.133 -14.435 1.00 66.75 86 SER A CA 1
ATOM 637 C C . SER A 1 86 ? 8.781 -5.282 -13.165 1.00 66.75 86 SER A C 1
ATOM 639 O O . SER A 1 86 ? 9.223 -5.766 -12.125 1.00 66.75 86 SER A O 1
ATOM 641 N N . TYR A 1 87 ? 8.406 -4.005 -13.254 1.00 73.38 87 TYR A N 1
ATOM 642 C CA . TYR A 1 87 ? 8.463 -3.049 -12.152 1.00 73.38 87 TYR A CA 1
ATOM 643 C C . TYR A 1 87 ? 7.084 -2.486 -11.925 1.00 73.38 87 TYR A C 1
ATOM 645 O O . TYR A 1 87 ? 6.508 -1.920 -12.847 1.00 73.38 87 TYR A O 1
ATOM 653 N N . ARG A 1 88 ? 6.578 -2.623 -10.712 1.00 83.94 88 ARG A N 1
ATOM 654 C CA . ARG A 1 88 ? 5.310 -2.044 -10.288 1.00 83.94 88 ARG A CA 1
ATOM 655 C C . ARG A 1 88 ? 5.614 -1.182 -9.080 1.00 83.94 88 ARG A C 1
ATOM 657 O O . ARG A 1 88 ? 6.369 -1.630 -8.219 1.00 83.94 88 ARG A O 1
ATOM 664 N N . TRP A 1 89 ? 5.071 0.022 -9.014 1.00 88.38 89 TRP A N 1
ATOM 665 C CA . TRP A 1 89 ? 5.160 0.840 -7.808 1.00 88.38 89 TRP A CA 1
ATOM 666 C C . TRP A 1 89 ? 3.763 1.094 -7.264 1.00 88.38 89 TRP A C 1
ATOM 668 O O . TRP A 1 89 ? 2.829 1.333 -8.029 1.00 88.38 89 TRP A O 1
ATOM 678 N N . TYR A 1 90 ? 3.633 0.988 -5.948 1.00 92.06 90 TYR A N 1
ATOM 679 C CA . TYR A 1 90 ? 2.377 1.119 -5.224 1.00 92.06 90 TYR A CA 1
ATOM 680 C C . TYR A 1 90 ? 2.487 2.224 -4.179 1.00 92.06 90 TYR A C 1
ATOM 682 O O . TYR A 1 90 ? 3.581 2.494 -3.689 1.00 92.06 90 TYR A O 1
ATOM 690 N N . THR A 1 91 ? 1.365 2.822 -3.804 1.00 95.12 91 THR A N 1
ATOM 691 C CA . THR A 1 91 ? 1.216 3.501 -2.512 1.00 95.12 91 THR A CA 1
ATOM 692 C C . THR A 1 91 ? 0.461 2.583 -1.557 1.00 95.12 91 THR A C 1
ATOM 694 O O . THR A 1 91 ? -0.404 1.816 -1.983 1.00 95.12 91 THR A O 1
ATOM 697 N N . LEU A 1 92 ? 0.825 2.604 -0.276 1.00 96.12 92 LEU A N 1
ATOM 698 C CA . LEU A 1 92 ? 0.216 1.757 0.749 1.00 96.12 92 LEU A CA 1
ATOM 699 C C . LEU A 1 92 ? -0.665 2.613 1.648 1.00 96.12 92 LEU A C 1
ATOM 701 O O . LEU A 1 92 ? -0.226 3.662 2.122 1.00 96.12 92 LEU A O 1
ATOM 705 N N . HIS A 1 93 ? -1.888 2.157 1.878 1.00 95.25 93 HIS A N 1
ATOM 706 C CA . HIS A 1 93 ? -2.880 2.844 2.689 1.00 95.25 93 HIS A CA 1
ATOM 707 C C . HIS A 1 93 ? -3.456 1.878 3.703 1.00 95.25 93 HIS A C 1
ATOM 709 O O . HIS A 1 93 ? -3.822 0.769 3.324 1.00 95.25 93 HIS A O 1
ATOM 715 N N . ARG A 1 94 ? -3.567 2.314 4.954 1.00 94.06 94 ARG A N 1
ATOM 716 C CA . ARG A 1 94 ? -4.330 1.615 5.980 1.00 9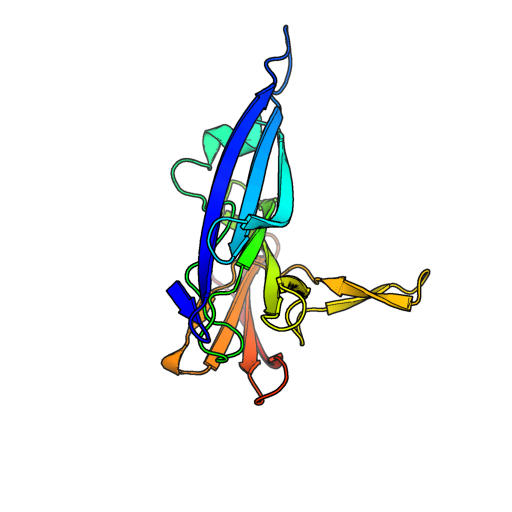4.06 94 ARG A CA 1
ATOM 717 C C . ARG A 1 94 ? -5.780 2.072 5.988 1.00 94.06 94 ARG A C 1
ATOM 719 O O . ARG A 1 94 ? -6.053 3.229 5.664 1.00 94.06 94 ARG A O 1
ATOM 726 N N . PHE A 1 95 ? -6.705 1.209 6.375 1.00 93.31 95 PHE A N 1
ATOM 727 C CA . PHE A 1 95 ? -8.073 1.643 6.652 1.00 93.31 95 PHE A CA 1
ATOM 728 C C . PHE A 1 95 ? -8.205 2.049 8.119 1.00 93.31 95 PHE A C 1
ATOM 730 O O . PHE A 1 95 ? -8.034 1.212 8.990 1.00 93.31 95 PHE A O 1
ATOM 737 N N . ASP A 1 96 ? -8.555 3.306 8.404 1.00 90.75 96 ASP A N 1
ATOM 738 C CA . ASP A 1 96 ? -8.827 3.754 9.774 1.00 90.75 96 ASP A CA 1
ATOM 739 C C . ASP A 1 96 ? -10.323 3.571 10.105 1.00 90.75 96 ASP A C 1
ATOM 741 O O . ASP A 1 96 ? -11.170 4.293 9.562 1.00 90.75 96 ASP A O 1
ATOM 745 N N . PRO A 1 97 ? -10.699 2.659 11.026 1.00 85.50 97 PRO A N 1
ATOM 746 C CA . PRO A 1 97 ? -12.100 2.418 11.369 1.00 85.50 97 PRO A CA 1
ATOM 747 C C . PRO A 1 97 ? -12.786 3.604 12.062 1.00 85.50 97 PRO A C 1
ATOM 749 O O . PRO A 1 97 ? -14.015 3.692 12.063 1.00 85.50 97 PRO A O 1
ATOM 752 N N . SER A 1 98 ? -12.019 4.511 12.674 1.00 87.94 98 SER A N 1
ATOM 753 C CA . SER A 1 98 ? -12.549 5.665 13.404 1.00 87.94 98 SER A CA 1
ATOM 754 C C . SER A 1 98 ? -13.014 6.781 12.469 1.00 87.94 98 SER A C 1
ATOM 756 O O . SER A 1 98 ? -14.034 7.427 12.728 1.00 87.94 98 SER A O 1
ATOM 758 N N . THR A 1 99 ? -12.297 6.975 11.363 1.00 90.19 99 THR A N 1
ATOM 759 C CA . THR A 1 99 ? -12.592 7.971 10.325 1.00 90.19 99 THR A CA 1
ATOM 760 C C . THR A 1 99 ? -13.307 7.357 9.121 1.00 90.19 99 THR A C 1
ATOM 762 O O . THR A 1 99 ? -13.969 8.079 8.377 1.00 90.19 99 THR A O 1
ATOM 765 N N . ARG A 1 100 ? -13.262 6.023 8.986 1.00 90.50 100 ARG A N 1
ATOM 766 C CA . ARG A 1 100 ? -13.809 5.218 7.880 1.00 90.50 100 ARG A CA 1
ATOM 767 C C . ARG A 1 100 ? -13.203 5.572 6.523 1.00 90.50 100 ARG A C 1
ATOM 769 O O . ARG A 1 100 ? -13.878 5.470 5.495 1.00 90.50 100 ARG A O 1
ATOM 776 N N . THR A 1 101 ? -11.938 5.972 6.529 1.00 92.00 101 THR A N 1
ATOM 777 C CA . THR A 1 101 ? -11.191 6.399 5.342 1.00 92.00 101 THR A CA 1
ATOM 778 C C . THR A 1 101 ? -9.875 5.650 5.213 1.00 92.00 101 THR A C 1
ATOM 780 O O . THR A 1 101 ? -9.349 5.118 6.191 1.00 92.00 101 THR A O 1
ATOM 783 N N . LEU A 1 102 ? -9.340 5.619 3.997 1.00 93.50 102 LEU A N 1
ATOM 784 C CA . LEU A 1 102 ? -7.995 5.148 3.717 1.00 93.50 102 LEU A CA 1
ATOM 785 C C . LEU A 1 102 ? -6.991 6.262 4.028 1.00 93.50 102 LEU A C 1
ATOM 787 O O . LEU A 1 102 ? -7.071 7.369 3.494 1.00 93.50 102 LEU A O 1
ATOM 791 N N . GLU A 1 103 ? -6.030 5.955 4.889 1.00 93.00 103 GLU A N 1
ATOM 792 C CA . GLU A 1 103 ? -4.935 6.845 5.259 1.00 93.00 103 GLU A CA 1
ATOM 793 C C . GLU A 1 103 ? -3.602 6.274 4.773 1.00 93.00 103 GLU A C 1
ATOM 795 O O . GLU A 1 103 ? -3.443 5.055 4.753 1.00 93.00 103 GLU A O 1
ATOM 800 N N . PRO A 1 104 ? -2.600 7.102 4.437 1.00 94.44 104 PRO A N 1
ATOM 801 C CA . PRO A 1 104 ? -1.266 6.600 4.131 1.00 94.44 104 PRO A CA 1
ATOM 802 C C . PRO A 1 104 ? -0.723 5.702 5.250 1.00 94.44 104 PRO A C 1
ATOM 804 O O . PRO A 1 104 ? -0.814 6.044 6.428 1.00 94.44 104 PRO A O 1
ATOM 807 N N . LEU A 1 105 ? -0.134 4.563 4.883 1.00 95.69 105 LEU A N 1
ATOM 808 C CA . LEU A 1 105 ? 0.443 3.633 5.850 1.00 95.69 105 LEU A CA 1
ATOM 809 C C . LEU A 1 105 ? 1.666 4.278 6.543 1.00 95.69 105 LEU A C 1
ATOM 811 O O . LEU A 1 105 ? 2.619 4.660 5.849 1.00 95.69 105 LEU A O 1
ATOM 815 N N . PRO A 1 106 ? 1.692 4.378 7.886 1.00 94.56 106 PRO A N 1
ATOM 816 C CA . PRO A 1 106 ? 2.823 4.955 8.610 1.00 94.56 106 PRO A CA 1
ATOM 817 C C . PRO A 1 106 ? 4.149 4.240 8.308 1.00 94.56 106 PRO A C 1
ATOM 819 O O . PRO A 1 106 ? 4.215 3.009 8.241 1.00 94.56 106 PRO A O 1
ATOM 822 N N . GLY A 1 107 ? 5.218 5.016 8.116 1.00 93.06 107 GLY A N 1
ATOM 823 C CA . GLY A 1 107 ? 6.526 4.512 7.675 1.00 93.06 107 GLY A CA 1
ATOM 824 C C . GLY A 1 107 ? 6.708 4.437 6.152 1.00 93.06 107 GLY A C 1
ATOM 825 O O . GLY A 1 107 ? 7.827 4.258 5.670 1.00 93.06 107 GLY A O 1
ATOM 826 N N . PHE A 1 108 ? 5.633 4.638 5.382 1.00 95.00 108 PHE A N 1
ATOM 827 C CA . PHE A 1 108 ? 5.654 4.766 3.921 1.00 95.00 108 PHE A CA 1
ATOM 828 C C . PHE A 1 108 ? 5.094 6.115 3.477 1.00 95.00 108 PHE A C 1
ATOM 830 O O . PHE A 1 108 ? 4.286 6.199 2.554 1.00 95.00 108 PHE A O 1
ATOM 837 N N . THR A 1 109 ? 5.530 7.186 4.132 1.00 93.12 109 THR A N 1
ATOM 838 C CA . THR A 1 109 ? 5.128 8.559 3.822 1.00 93.12 109 THR A CA 1
ATOM 839 C C . THR A 1 109 ? 6.342 9.470 3.662 1.00 93.12 109 THR A C 1
ATOM 841 O O . THR A 1 109 ? 7.446 9.174 4.117 1.00 93.12 109 THR A O 1
ATOM 844 N N . TYR A 1 110 ? 6.147 10.602 2.991 1.00 89.19 110 TYR A N 1
ATOM 845 C CA . TYR A 1 110 ? 7.091 11.713 2.988 1.00 89.19 110 TYR A CA 1
ATOM 846 C C . TYR A 1 110 ? 6.363 13.015 3.310 1.00 89.19 110 TYR A C 1
ATOM 848 O O . TYR A 1 110 ? 5.200 13.200 2.952 1.00 89.19 110 TYR A O 1
ATOM 856 N N . THR A 1 111 ? 7.055 13.951 3.957 1.00 90.25 111 THR A N 1
ATOM 857 C CA . THR A 1 111 ? 6.523 15.300 4.157 1.00 90.25 111 THR A CA 1
ATOM 858 C C . THR A 1 111 ? 6.740 16.126 2.894 1.00 90.25 111 THR A C 1
ATOM 860 O O . THR A 1 111 ? 7.877 16.392 2.495 1.00 90.25 111 THR A O 1
ATOM 863 N N . ASP A 1 112 ? 5.655 16.558 2.260 1.00 89.81 112 ASP A N 1
ATOM 864 C CA . ASP A 1 112 ? 5.707 17.502 1.154 1.00 89.81 112 ASP A CA 1
ATOM 865 C C . ASP A 1 112 ? 6.275 18.842 1.634 1.00 89.81 112 ASP A C 1
ATOM 867 O O . ASP A 1 112 ? 5.711 19.511 2.499 1.00 89.81 112 ASP A O 1
ATOM 871 N N . VAL A 1 113 ? 7.403 19.254 1.060 1.00 90.75 113 VAL A N 1
ATOM 872 C CA . VAL A 1 113 ? 8.152 20.433 1.524 1.00 90.75 113 VAL A CA 1
ATOM 873 C C . VAL A 1 113 ? 7.424 21.758 1.289 1.00 90.75 113 VAL A C 1
ATOM 875 O O . VAL A 1 113 ? 7.784 22.765 1.896 1.00 90.75 113 VAL A O 1
ATOM 878 N N . VAL A 1 114 ? 6.423 21.783 0.404 1.00 91.56 114 VAL A N 1
ATOM 879 C CA . VAL A 1 114 ? 5.673 22.998 0.060 1.00 91.56 114 VAL A CA 1
ATOM 880 C C . VAL A 1 114 ? 4.468 23.168 0.979 1.00 91.56 114 VAL A C 1
ATOM 882 O O . VAL A 1 114 ? 4.208 24.264 1.472 1.00 91.56 114 VAL A O 1
ATOM 885 N N . THR A 1 115 ? 3.719 22.092 1.199 1.00 90.31 115 THR A N 1
ATOM 886 C CA . THR A 1 115 ? 2.449 22.101 1.933 1.00 90.31 115 THR A CA 1
ATOM 887 C C . THR A 1 115 ? 2.582 21.633 3.379 1.00 90.31 115 THR A C 1
ATOM 889 O O . THR A 1 115 ? 1.662 21.850 4.164 1.00 90.31 115 THR A O 1
ATOM 892 N N . GLY A 1 116 ? 3.703 21.000 3.739 1.00 89.25 116 GLY A N 1
ATOM 893 C CA . GLY A 1 116 ? 3.937 20.398 5.052 1.00 89.25 116 GLY A CA 1
ATOM 894 C C . GLY A 1 116 ? 3.088 19.154 5.325 1.00 89.25 116 GLY A C 1
ATOM 895 O O . GLY A 1 116 ? 3.064 18.680 6.456 1.00 89.25 116 GLY A O 1
ATOM 896 N N . LYS A 1 117 ? 2.363 18.647 4.323 1.00 87.44 117 LYS A N 1
ATOM 897 C CA . LYS A 1 117 ? 1.492 17.478 4.463 1.00 87.44 117 LYS A CA 1
ATOM 898 C C . LYS A 1 117 ? 2.291 16.191 4.337 1.00 87.44 117 LYS A C 1
ATOM 900 O O . LYS A 1 117 ? 3.186 16.106 3.501 1.00 87.44 117 LYS A O 1
ATOM 905 N N . GLU A 1 118 ? 1.922 15.180 5.110 1.00 84.69 118 GLU A N 1
ATOM 906 C CA . GLU A 1 118 ? 2.379 13.818 4.850 1.00 84.69 118 GLU A CA 1
ATOM 907 C C . GLU A 1 118 ? 1.630 13.243 3.650 1.00 84.69 118 GLU A C 1
ATOM 909 O O . GLU A 1 118 ? 0.404 13.319 3.566 1.00 84.69 118 GLU A O 1
ATOM 914 N N . LEU A 1 119 ? 2.389 12.716 2.695 1.00 86.06 119 LEU A N 1
ATOM 915 C CA . LEU A 1 119 ? 1.893 12.093 1.476 1.00 86.06 119 LEU A CA 1
ATOM 916 C C . LEU A 1 119 ? 2.441 10.669 1.379 1.00 86.06 119 LEU A C 1
ATOM 918 O O . LEU A 1 119 ? 3.557 10.420 1.839 1.00 86.06 119 LEU A O 1
ATOM 922 N N . PRO A 1 120 ? 1.697 9.734 0.770 1.00 90.06 120 PRO A N 1
ATOM 923 C CA . PRO A 1 120 ? 2.164 8.368 0.618 1.00 90.06 120 PRO A CA 1
ATOM 924 C C . PRO A 1 120 ? 3.404 8.311 -0.281 1.00 90.06 120 PRO A C 1
ATOM 926 O O . PRO A 1 120 ? 3.484 8.954 -1.331 1.00 90.06 120 PRO A O 1
ATOM 929 N N . GLN A 1 121 ? 4.379 7.513 0.133 1.00 91.12 121 GLN A N 1
ATOM 930 C CA . GLN A 1 121 ? 5.571 7.191 -0.630 1.00 91.12 121 GLN A CA 1
ATOM 931 C C . GLN A 1 121 ? 5.298 5.989 -1.541 1.00 91.12 121 GLN A C 1
ATOM 933 O O . GLN A 1 121 ? 4.603 5.042 -1.177 1.00 91.12 121 GLN A O 1
ATOM 938 N N . GLN A 1 122 ? 5.898 6.011 -2.730 1.00 91.88 122 GLN A N 1
ATOM 939 C CA . GLN A 1 122 ? 5.886 4.870 -3.637 1.00 91.88 122 GLN A CA 1
ATOM 940 C C . GLN A 1 122 ? 6.836 3.761 -3.164 1.00 91.88 122 GLN A C 1
ATOM 942 O O . GLN A 1 122 ? 7.983 4.026 -2.797 1.00 91.88 122 GLN A O 1
ATOM 947 N N . ILE A 1 123 ? 6.371 2.516 -3.243 1.00 92.12 123 ILE A N 1
ATOM 948 C CA . ILE A 1 123 ? 7.141 1.303 -2.969 1.00 92.12 123 ILE A CA 1
ATOM 949 C C . ILE A 1 123 ? 7.131 0.361 -4.174 1.00 92.12 123 ILE A C 1
ATOM 951 O O . ILE A 1 123 ? 6.082 0.079 -4.753 1.00 92.12 123 ILE A O 1
ATOM 955 N N . GLU A 1 124 ? 8.299 -0.155 -4.556 1.00 90.69 124 GLU A N 1
ATOM 956 C CA . GLU A 1 124 ? 8.434 -1.068 -5.688 1.00 90.69 124 GLU A CA 1
ATOM 957 C C . GLU A 1 124 ? 8.181 -2.532 -5.316 1.00 90.69 124 GLU A C 1
ATOM 959 O O . GLU A 1 124 ? 8.815 -3.082 -4.415 1.00 90.69 124 GLU A O 1
ATOM 964 N N . ASN A 1 125 ? 7.310 -3.189 -6.085 1.00 89.19 125 ASN A N 1
ATOM 965 C CA . ASN A 1 125 ? 6.982 -4.612 -5.979 1.00 89.19 125 ASN A CA 1
ATOM 966 C C . ASN A 1 125 ? 6.817 -5.076 -4.516 1.00 89.19 125 ASN A C 1
ATOM 968 O O . ASN A 1 125 ? 7.534 -5.991 -4.092 1.00 89.19 125 ASN A O 1
ATOM 972 N N . PRO A 1 126 ? 5.929 -4.435 -3.730 1.00 93.25 126 PRO A N 1
ATOM 973 C CA . PRO A 1 126 ? 5.772 -4.771 -2.327 1.00 93.25 126 PRO A CA 1
ATOM 974 C C . PRO A 1 126 ? 5.347 -6.234 -2.172 1.00 93.25 126 PRO A C 1
ATOM 976 O O . PRO A 1 126 ? 4.581 -6.770 -2.976 1.00 93.25 126 PRO A O 1
ATOM 979 N N . GLN A 1 127 ? 5.859 -6.881 -1.132 1.00 94.44 127 GLN A N 1
ATOM 980 C CA . GLN A 1 127 ? 5.443 -8.203 -0.675 1.00 94.44 127 GLN A CA 1
ATOM 981 C C . GLN A 1 127 ? 5.201 -8.136 0.827 1.00 94.44 127 GLN A C 1
ATOM 983 O O . GLN A 1 127 ? 6.118 -7.790 1.577 1.00 94.44 127 GLN A O 1
ATOM 988 N N . PHE A 1 128 ? 3.985 -8.472 1.247 1.00 96.00 128 PHE A N 1
ATOM 989 C CA . PHE A 1 128 ? 3.601 -8.508 2.649 1.00 96.00 128 PHE A CA 1
ATOM 990 C C . PHE A 1 128 ? 3.789 -9.911 3.240 1.00 96.00 128 PHE A C 1
ATOM 992 O O . PHE A 1 128 ? 3.374 -10.910 2.655 1.00 96.00 128 PHE A O 1
ATOM 999 N N . ASP A 1 129 ? 4.448 -9.984 4.394 1.00 97.31 129 ASP A N 1
ATOM 1000 C CA . ASP A 1 129 ? 4.690 -11.211 5.156 1.00 97.31 129 ASP A CA 1
ATOM 1001 C C . ASP A 1 129 ? 4.133 -11.006 6.579 1.00 97.31 129 ASP A C 1
ATOM 1003 O O . ASP A 1 129 ? 4.844 -10.464 7.438 1.00 97.31 129 ASP A O 1
ATOM 1007 N N . PRO A 1 130 ? 2.863 -11.392 6.830 1.00 95.81 130 PRO A N 1
ATOM 1008 C CA . PRO A 1 130 ? 2.190 -11.141 8.105 1.00 95.81 130 PRO A CA 1
ATOM 1009 C C . PRO A 1 130 ? 2.809 -11.925 9.265 1.00 95.81 130 PRO A C 1
ATOM 1011 O O . PRO A 1 130 ? 2.829 -11.441 10.393 1.00 95.81 130 PRO A O 1
ATOM 1014 N N . GLU A 1 131 ? 3.375 -13.110 9.007 1.00 96.62 131 GLU A N 1
ATOM 1015 C CA . GLU A 1 131 ? 4.007 -13.938 10.045 1.00 96.62 131 GLU A CA 1
ATOM 1016 C C . GLU A 1 131 ? 5.246 -13.263 10.643 1.00 96.62 131 GLU A C 1
ATOM 1018 O O . GLU A 1 131 ? 5.563 -13.448 11.818 1.00 96.62 131 GLU A O 1
ATOM 1023 N N . ARG A 1 132 ? 5.961 -12.484 9.825 1.00 96.38 132 ARG A N 1
ATOM 1024 C CA . ARG A 1 132 ? 7.152 -11.730 10.240 1.00 96.38 132 ARG A CA 1
ATOM 1025 C C . ARG A 1 132 ? 6.892 -10.239 10.428 1.00 96.38 132 ARG A C 1
ATOM 1027 O O . ARG A 1 132 ? 7.832 -9.505 10.722 1.00 96.38 132 ARG A O 1
ATOM 1034 N N . GLN A 1 133 ? 5.649 -9.806 10.251 1.00 97.38 133 GLN A N 1
ATOM 1035 C CA . GLN A 1 133 ? 5.222 -8.413 10.327 1.00 97.38 133 GLN A CA 1
ATOM 1036 C C . GLN A 1 133 ? 6.090 -7.462 9.495 1.00 97.38 133 GLN A C 1
ATOM 1038 O O . GLN A 1 133 ? 6.624 -6.468 9.992 1.00 97.38 133 GLN A O 1
ATOM 1043 N N . ARG A 1 134 ? 6.315 -7.819 8.229 1.00 97.31 134 ARG A N 1
ATOM 1044 C CA . ARG A 1 134 ? 7.244 -7.087 7.366 1.00 97.31 134 ARG A CA 1
ATOM 1045 C C . ARG A 1 134 ? 6.699 -6.876 5.968 1.00 97.31 134 ARG A C 1
ATOM 1047 O O . ARG A 1 134 ? 5.979 -7.715 5.427 1.00 97.31 134 ARG A O 1
ATOM 1054 N N . ILE A 1 135 ? 7.173 -5.802 5.352 1.00 97.56 135 ILE A N 1
ATOM 1055 C CA . ILE A 1 135 ? 6.981 -5.519 3.934 1.00 97.56 135 ILE A CA 1
ATOM 1056 C C . ILE A 1 135 ? 8.348 -5.517 3.264 1.00 97.56 135 ILE A C 1
ATOM 1058 O O . ILE A 1 135 ? 9.306 -4.917 3.750 1.00 97.56 135 ILE A O 1
ATOM 1062 N N . THR A 1 136 ? 8.458 -6.218 2.142 1.00 96.50 136 THR A N 1
ATOM 1063 C CA . THR A 1 136 ? 9.674 -6.229 1.326 1.00 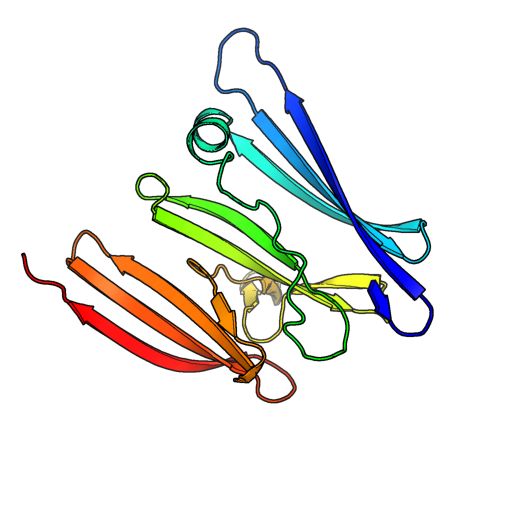96.50 136 THR A CA 1
ATOM 1064 C C . THR A 1 136 ? 9.428 -5.464 0.034 1.00 96.50 136 THR A C 1
ATOM 1066 O O . THR A 1 136 ? 8.496 -5.785 -0.693 1.00 96.50 136 THR A O 1
ATOM 1069 N N . SER A 1 137 ? 10.284 -4.486 -0.258 1.00 94.88 137 SER A N 1
ATOM 1070 C CA . SER A 1 137 ? 10.380 -3.820 -1.561 1.00 94.88 137 SER A CA 1
ATOM 1071 C C . SER A 1 137 ? 11.507 -4.444 -2.369 1.00 94.88 137 SER A C 1
ATOM 1073 O O . SER A 1 137 ? 12.583 -4.717 -1.827 1.00 94.88 137 SER A O 1
ATOM 1075 N N . SER A 1 138 ? 11.283 -4.655 -3.663 1.00 90.94 138 SER A N 1
ATOM 1076 C CA . SER A 1 138 ? 12.292 -5.204 -4.568 1.00 90.94 138 SER A CA 1
ATOM 1077 C C . SER A 1 138 ? 12.369 -4.419 -5.871 1.00 90.94 138 SER A C 1
ATOM 1079 O O . SER A 1 138 ? 11.424 -4.372 -6.661 1.00 90.94 138 SER A O 1
ATOM 1081 N N . TYR A 1 139 ? 13.553 -3.879 -6.148 1.00 86.00 139 TYR A N 1
ATOM 1082 C CA . TYR A 1 139 ? 13.855 -3.119 -7.352 1.00 86.00 139 TYR A CA 1
ATOM 1083 C C . TYR A 1 139 ? 15.032 -3.734 -8.115 1.00 86.00 139 TYR A C 1
ATOM 1085 O O . TYR A 1 139 ? 16.167 -3.765 -7.642 1.00 86.00 139 TYR A O 1
ATOM 1093 N N . THR A 1 140 ? 14.779 -4.189 -9.341 1.00 82.19 140 THR A N 1
ATOM 1094 C CA . THR A 1 140 ? 15.833 -4.655 -10.257 1.00 82.19 140 THR A CA 1
ATOM 1095 C C . THR A 1 140 ? 16.377 -3.494 -11.092 1.00 82.19 140 THR A C 1
ATOM 1097 O O . THR A 1 140 ? 15.715 -2.983 -11.986 1.00 82.19 140 THR A O 1
ATOM 1100 N N . HIS A 1 141 ? 17.623 -3.100 -10.894 1.00 79.00 141 HIS A N 1
ATOM 1101 C CA . HIS A 1 141 ? 18.264 -2.093 -11.726 1.00 79.00 141 HIS A CA 1
ATOM 1102 C C . HIS A 1 141 ? 18.927 -2.752 -12.948 1.00 79.00 141 HIS A C 1
ATOM 1104 O O . HIS A 1 141 ? 20.042 -3.268 -12.864 1.00 79.00 141 HIS A O 1
ATOM 1110 N N . MET A 1 142 ? 18.289 -2.694 -14.125 1.00 75.62 142 MET A N 1
ATOM 1111 C CA . MET A 1 142 ? 18.828 -3.337 -15.344 1.00 75.62 142 MET A CA 1
ATOM 1112 C C . MET A 1 142 ? 20.173 -2.760 -15.793 1.00 75.62 142 MET A C 1
ATOM 1114 O O . MET A 1 142 ? 21.018 -3.499 -16.293 1.00 75.62 142 MET A O 1
ATOM 1118 N N . GLY A 1 143 ? 20.394 -1.454 -15.593 1.00 78.94 143 GLY A N 1
ATOM 1119 C CA . GLY A 1 143 ? 21.655 -0.799 -15.959 1.00 78.94 143 GLY A CA 1
ATOM 1120 C C . GLY A 1 143 ? 22.874 -1.347 -15.206 1.00 78.94 143 GLY A C 1
ATOM 1121 O O . GLY A 1 143 ? 23.914 -1.577 -15.813 1.00 78.94 143 GLY A O 1
ATOM 1122 N N . THR A 1 144 ? 22.736 -1.610 -13.904 1.00 78.62 144 THR A N 1
ATOM 1123 C CA . THR A 1 144 ? 23.796 -2.137 -13.032 1.00 78.62 144 THR A CA 1
ATOM 1124 C C . THR A 1 144 ? 23.695 -3.646 -12.818 1.00 78.62 144 THR A C 1
ATOM 1126 O O . THR A 1 144 ? 24.554 -4.208 -12.148 1.00 78.62 144 THR A O 1
ATOM 1129 N N . ARG A 1 145 ? 22.670 -4.306 -13.382 1.00 84.75 145 ARG A N 1
ATOM 1130 C CA . ARG A 1 145 ? 22.368 -5.737 -13.196 1.00 84.75 145 ARG A CA 1
ATOM 1131 C C . ARG A 1 145 ? 22.369 -6.144 -11.729 1.00 84.75 145 ARG A C 1
ATOM 1133 O O . ARG A 1 145 ? 23.055 -7.076 -11.312 1.00 84.75 145 ARG A O 1
ATOM 1140 N N . SER A 1 146 ? 21.614 -5.397 -10.942 1.00 88.06 146 SER A N 1
ATOM 1141 C CA . SER A 1 146 ? 21.496 -5.646 -9.515 1.00 88.06 146 SER A CA 1
ATOM 1142 C C . SER A 1 146 ? 20.046 -5.634 -9.081 1.00 88.06 146 SER A C 1
ATOM 1144 O O . SER A 1 146 ? 19.226 -4.933 -9.663 1.00 88.06 146 SER A O 1
ATOM 1146 N N . ILE A 1 147 ? 19.741 -6.380 -8.031 1.00 88.75 147 ILE A N 1
ATOM 1147 C CA . ILE A 1 147 ? 18.465 -6.321 -7.333 1.00 88.75 147 ILE A CA 1
ATOM 1148 C C . ILE A 1 147 ? 18.732 -5.651 -5.996 1.00 88.75 147 ILE A C 1
ATOM 1150 O O . ILE A 1 147 ? 19.561 -6.123 -5.217 1.00 88.75 147 ILE A O 1
ATOM 1154 N N . ARG A 1 148 ? 18.061 -4.530 -5.755 1.00 91.81 148 ARG A N 1
ATOM 1155 C CA . ARG A 1 148 ? 17.983 -3.898 -4.447 1.00 91.81 148 ARG A CA 1
ATOM 1156 C C . ARG A 1 148 ? 16.742 -4.432 -3.744 1.00 91.81 148 ARG A C 1
ATOM 1158 O O . ARG A 1 148 ? 15.646 -4.308 -4.279 1.00 91.81 148 ARG A O 1
ATOM 1165 N N . THR A 1 149 ? 16.927 -4.973 -2.551 1.00 94.69 149 THR A N 1
ATOM 1166 C CA . THR A 1 149 ? 15.844 -5.448 -1.692 1.00 94.69 149 THR A CA 1
ATOM 1167 C C . THR A 1 149 ? 15.873 -4.661 -0.395 1.00 94.69 149 THR A C 1
ATOM 1169 O O . THR A 1 149 ? 16.880 -4.694 0.317 1.00 94.69 149 THR A O 1
ATOM 1172 N N . SER A 1 150 ? 14.785 -3.965 -0.092 1.00 96.25 150 SER A N 1
ATOM 1173 C CA . SER A 1 150 ? 14.596 -3.247 1.170 1.00 96.25 150 SER A CA 1
ATOM 1174 C C . SER A 1 150 ? 13.563 -3.990 2.009 1.00 96.25 150 SER A C 1
ATOM 1176 O O . SER A 1 150 ? 12.495 -4.327 1.506 1.00 96.25 150 SER A O 1
ATOM 1178 N N . VAL A 1 151 ? 13.877 -4.251 3.274 1.00 97.38 151 VAL A N 1
ATOM 1179 C CA . VAL A 1 151 ? 12.961 -4.892 4.224 1.00 97.38 151 VAL A CA 1
ATOM 1180 C C . VAL A 1 151 ? 12.551 -3.864 5.260 1.00 97.38 151 VAL A C 1
ATOM 1182 O O . VAL A 1 151 ? 13.410 -3.279 5.923 1.00 97.38 151 VAL A O 1
ATOM 1185 N N . PHE A 1 152 ? 11.246 -3.684 5.401 1.00 97.88 152 PHE A N 1
ATOM 1186 C CA . PHE A 1 152 ? 10.621 -2.808 6.373 1.00 97.88 152 PHE A CA 1
ATOM 1187 C C . PHE A 1 152 ? 9.958 -3.658 7.448 1.00 97.88 152 PHE A C 1
ATOM 1189 O O . PHE A 1 152 ? 9.217 -4.587 7.125 1.00 97.88 152 PHE A O 1
ATOM 1196 N N . GLN A 1 153 ? 10.244 -3.361 8.708 1.00 98.06 153 GLN A N 1
ATOM 1197 C CA . GLN A 1 153 ? 9.729 -4.087 9.861 1.00 98.06 153 GLN A CA 1
ATOM 1198 C C . GLN A 1 153 ? 8.687 -3.229 10.569 1.00 98.06 153 GLN A C 1
ATOM 1200 O O . GLN A 1 153 ? 8.953 -2.062 10.851 1.00 98.06 153 GLN A O 1
ATOM 1205 N N . TYR A 1 154 ? 7.533 -3.813 10.880 1.00 97.88 154 TYR A N 1
ATOM 1206 C CA . TYR A 1 154 ? 6.532 -3.151 11.705 1.00 97.88 154 TYR A CA 1
ATOM 1207 C C . TYR A 1 154 ? 6.997 -3.083 13.164 1.00 97.88 154 TYR A C 1
ATOM 1209 O O . TYR A 1 154 ? 7.470 -4.080 13.720 1.00 97.88 154 TYR A O 1
ATOM 1217 N N . THR A 1 155 ? 6.875 -1.909 13.782 1.00 96.38 155 THR A N 1
ATOM 1218 C CA . THR A 1 155 ? 7.336 -1.636 15.155 1.00 96.38 155 THR A CA 1
ATOM 1219 C C . THR A 1 155 ? 6.217 -1.662 16.197 1.00 96.38 155 THR A C 1
ATOM 1221 O O . THR A 1 155 ? 6.488 -1.529 17.390 1.00 96.38 155 THR A O 1
ATOM 1224 N N . GLY A 1 156 ? 4.964 -1.838 15.766 1.00 93.81 156 GLY A N 1
ATOM 1225 C CA . GLY A 1 156 ? 3.769 -1.658 16.599 1.00 93.81 156 GLY A CA 1
ATOM 1226 C C . GLY A 1 156 ? 3.093 -0.294 16.433 1.00 93.81 156 GLY A C 1
ATOM 1227 O O . GLY A 1 156 ? 2.052 -0.063 17.041 1.00 93.81 156 GLY A O 1
ATOM 1228 N N . ALA A 1 157 ? 3.682 0.609 15.645 1.00 92.81 157 ALA A N 1
ATOM 1229 C CA . ALA A 1 157 ? 3.092 1.905 15.307 1.00 92.81 157 ALA A CA 1
ATOM 1230 C C . ALA A 1 157 ? 3.287 2.255 13.827 1.00 92.81 157 ALA A C 1
ATOM 1232 O O . ALA A 1 157 ? 2.377 2.775 13.189 1.00 92.81 157 ALA A O 1
ATOM 1233 N N . GLU A 1 158 ? 4.463 1.950 13.279 1.00 95.56 158 GLU A N 1
ATOM 1234 C CA . GLU A 1 158 ? 4.815 2.245 11.894 1.00 95.56 158 GLU A CA 1
ATOM 1235 C C . GLU A 1 158 ? 5.798 1.214 11.334 1.00 95.56 158 GLU A C 1
ATOM 1237 O O . GLU A 1 158 ? 6.277 0.327 12.048 1.00 95.56 158 GLU A O 1
ATOM 1242 N N . TYR A 1 159 ? 6.098 1.325 10.043 1.00 97.06 159 TYR A N 1
ATOM 1243 C CA . TYR A 1 159 ? 7.158 0.556 9.408 1.00 97.06 159 TYR A CA 1
ATOM 1244 C C . TYR A 1 159 ? 8.488 1.306 9.415 1.00 97.06 159 TYR A C 1
ATOM 1246 O O . TYR A 1 159 ? 8.589 2.439 8.957 1.00 97.06 159 TYR A O 1
ATOM 1254 N N . GLU A 1 160 ? 9.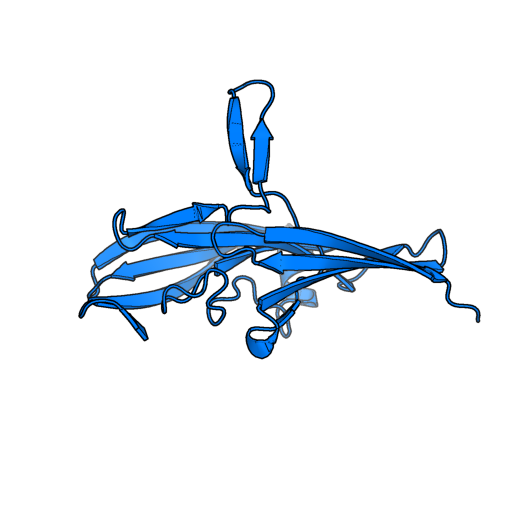550 0.628 9.836 1.00 96.62 160 GLU A N 1
ATOM 1255 C CA . GLU A 1 160 ? 10.911 1.157 9.770 1.00 96.62 160 GLU A CA 1
ATOM 1256 C C . GLU A 1 160 ? 11.777 0.334 8.815 1.00 96.62 160 GLU A C 1
ATOM 1258 O O . GLU A 1 160 ? 11.669 -0.894 8.741 1.00 96.62 160 GLU A O 1
ATOM 1263 N N . LEU A 1 161 ? 12.684 0.995 8.088 1.00 96.44 161 LEU A N 1
ATOM 1264 C CA . LEU A 1 161 ? 13.652 0.310 7.232 1.00 96.44 161 LEU A CA 1
ATOM 1265 C C . LEU A 1 161 ? 14.648 -0.483 8.091 1.00 96.44 161 LEU A C 1
ATOM 1267 O O . LEU A 1 161 ? 15.587 0.077 8.652 1.00 96.44 161 LEU A O 1
ATOM 1271 N N . ALA A 1 162 ? 14.491 -1.804 8.125 1.00 96.31 162 ALA A N 1
ATOM 1272 C CA . ALA A 1 162 ? 15.365 -2.694 8.880 1.00 96.31 162 ALA A CA 1
ATOM 1273 C C . ALA A 1 162 ? 16.672 -2.989 8.131 1.00 96.31 162 ALA A C 1
ATOM 1275 O O . ALA A 1 162 ? 17.755 -3.001 8.717 1.00 96.31 162 ALA A O 1
ATOM 1276 N N . THR A 1 163 ? 16.594 -3.256 6.824 1.00 96.88 163 THR A N 1
ATOM 1277 C CA . THR A 1 163 ? 17.788 -3.517 6.012 1.00 96.88 163 THR A CA 1
ATOM 1278 C C . THR A 1 163 ? 17.575 -3.195 4.540 1.00 96.88 163 THR A C 1
ATOM 1280 O O . THR A 1 163 ? 16.465 -3.259 4.017 1.00 96.88 163 THR A O 1
ATOM 1283 N N . THR A 1 164 ? 18.667 -2.869 3.853 1.00 96.25 164 THR A N 1
ATOM 1284 C CA . THR A 1 164 ? 18.736 -2.812 2.395 1.00 96.25 164 THR A CA 1
ATOM 1285 C C . THR A 1 164 ? 19.898 -3.676 1.937 1.00 96.25 164 THR A C 1
ATOM 1287 O O . THR A 1 164 ? 21.034 -3.487 2.369 1.00 96.25 164 THR A O 1
ATOM 1290 N N . THR A 1 165 ? 19.625 -4.589 1.015 1.00 95.12 165 THR A N 1
ATOM 1291 C CA . THR A 1 165 ? 20.641 -5.412 0.363 1.00 95.12 165 THR A CA 1
ATOM 1292 C C . THR A 1 165 ? 20.659 -5.119 -1.128 1.00 95.12 165 THR A C 1
ATOM 1294 O O . THR A 1 165 ? 19.620 -4.846 -1.725 1.00 95.12 165 THR A O 1
ATOM 1297 N N . THR A 1 166 ? 21.843 -5.174 -1.733 1.00 92.94 166 THR A N 1
ATOM 1298 C CA . THR A 1 166 ? 22.005 -5.073 -3.184 1.00 92.94 166 THR A CA 1
ATOM 1299 C C . THR A 1 166 ? 22.787 -6.284 -3.653 1.00 92.94 166 THR A C 1
ATOM 1301 O O . THR A 1 166 ? 23.946 -6.456 -3.278 1.00 92.94 166 THR A O 1
ATOM 1304 N N . GLN A 1 167 ? 22.159 -7.118 -4.474 1.00 90.44 167 GLN A N 1
ATOM 1305 C CA . GLN A 1 167 ? 22.780 -8.305 -5.045 1.00 90.44 167 GLN A CA 1
ATOM 1306 C C . GLN A 1 167 ? 22.978 -8.109 -6.547 1.00 90.44 167 GLN A C 1
ATOM 1308 O O . GLN A 1 167 ? 22.020 -7.845 -7.270 1.00 90.44 167 GLN A O 1
ATOM 1313 N N . GLY A 1 168 ? 24.217 -8.231 -7.020 1.00 86.31 168 GLY A N 1
ATOM 1314 C CA . GLY A 1 168 ? 24.507 -8.311 -8.451 1.00 86.31 168 GLY A CA 1
ATOM 1315 C C . GLY A 1 168 ? 24.178 -9.698 -9.003 1.00 86.31 168 GLY A C 1
ATOM 1316 O O . GLY A 1 168 ? 24.298 -10.689 -8.283 1.00 86.31 168 GLY A O 1
ATOM 1317 N N . PHE A 1 169 ? 23.796 -9.777 -10.275 1.00 82.88 169 PHE A N 1
ATOM 1318 C CA . PHE A 1 169 ? 23.696 -11.048 -10.991 1.00 82.88 169 PHE A CA 1
ATOM 1319 C C . PHE A 1 169 ? 24.592 -11.045 -12.236 1.00 82.88 169 PHE A C 1
ATOM 1321 O O . PHE A 1 169 ? 24.553 -10.129 -13.065 1.00 82.88 169 PHE A O 1
ATOM 1328 N N . GLU A 1 170 ? 25.437 -12.073 -12.333 1.00 70.44 170 GLU A N 1
ATOM 1329 C CA . GLU A 1 170 ? 26.275 -12.346 -13.504 1.00 70.44 170 GLU A CA 1
ATOM 1330 C C . GLU A 1 170 ? 25.516 -13.203 -14.531 1.00 70.44 170 GLU A C 1
ATOM 1332 O O . GLU A 1 170 ? 24.427 -13.703 -14.255 1.00 70.44 170 GLU A O 1
ATOM 1337 N N . ARG A 1 171 ? 26.058 -13.280 -15.751 1.00 60.41 171 ARG A N 1
ATOM 1338 C CA . ARG A 1 171 ? 25.442 -13.975 -16.893 1.00 60.41 171 ARG A CA 1
ATOM 1339 C C . ARG A 1 171 ? 25.402 -15.487 -16.733 1.00 60.41 171 ARG A C 1
ATOM 1341 O O . ARG A 1 171 ? 26.402 -16.034 -16.225 1.00 60.41 171 ARG A O 1
#

Solvent-accessible surface area (backbone atoms only — not comparable to full-atom values): 9839 Å² total; per-residue (Å²): 92,73,48,97,89,37,41,48,44,82,47,80,49,76,48,73,51,84,55,99,82,65,78,31,38,34,37,41,34,42,35,37,22,54,72,81,41,81,59,36,77,49,74,45,78,45,54,32,73,65,43,74,76,46,46,96,79,50,72,59,60,46,64,85,44,48,83,84,71,82,74,50,58,17,40,36,40,51,75,48,72,38,82,92,72,77,37,38,31,26,32,43,27,35,60,40,82,90,80,47,34,76,40,64,30,56,65,36,56,44,69,40,88,86,79,68,43,78,41,59,34,78,39,35,50,71,43,82,38,75,95,74,42,31,42,34,32,48,45,74,42,75,90,77,36,27,38,40,38,38,37,27,38,58,74,90,81,36,35,41,84,72,47,76,48,76,47,74,64,83,135

pLDDT: mean 83.28, std 14.77, range [43.0, 98.06]

Secondary structure (DSSP, 8-state):
-EETTEEEEEEEEEEEE--SSS--EEEEEEEEEETTEEEEEEEEEEEHHHHHHHGGG--SEEEEE-SSSSSS-EEEEEEEEEGGGTEEEEEEEEEETTTTEEEEPTTSEEE-TTT--EEEPPEES-EEEGGGTEEEEEEEETTTTEEEEEEEEE-SSSEEEEEEEEEE---

Radius of gyration: 17.49 Å; Cα contacts (8 Å, |Δi|>4): 359; chains: 1; bounding box: 49×37×49 Å

Mean predicted aligned error: 7.29 Å

Sequence (171 aa):
MVVAGEQVVYALETSELTGPTGPRVATTTLRVLVNGEETDVVSLTSTARESLRYLDHLDTFITDWDMDFDGTNDVAVLEGVGGAGSYRWYTLHRFDPSTRTLEPLPGFTYTDVVTGKELPQQIENPQFDPERQRITSSYTHMGTRSIRTSVFQYTGAEYELATTTTQGFER